Protein AF-A0A672K4U8-F1 (afdb_monomer_lite)

Sequence (80 aa):
VLVGKDREGFFTNGLTLGSKKCSVIRDSLLVDNDWTMDIRTKSQGGEATYNITVGKAAKGTSPFLFHHKYLLLVKLPFFF

pLDDT: mean 70.68, std 20.18, range [26.86, 91.5]

InterPro domains:
  IPR005454 Profilin1/2/3, vertebrate [PR01639] (4-18)
  IPR005454 Profilin1/2/3, vertebrate [PR01639] (21-34)
  IPR005454 Profilin1/2/3, vertebrate [PR01639] (37-46)
  IPR036140 Profilin superfamily [SSF55770] (2-58)

Organism: Sinocyclocheilus grahami (NCBI:txid75366)

Structure (mmCIF, N/CA/C/O backbone):
data_AF-A0A672K4U8-F1
#
_entry.id   AF-A0A672K4U8-F1
#
loop_
_atom_site.group_PDB
_atom_site.id
_atom_site.type_symbol
_atom_site.label_atom_id
_atom_site.label_alt_id
_atom_site.label_comp_id
_atom_site.label_asym_id
_atom_site.label_entity_id
_atom_site.label_seq_id
_atom_site.pdbx_PDB_ins_code
_atom_site.Cartn_x
_atom_site.Cartn_y
_atom_site.Cartn_z
_atom_site.occupancy
_atom_site.B_iso_or_equiv
_atom_site.auth_seq_id
_atom_site.auth_comp_id
_atom_site.auth_asym_id
_atom_site.auth_atom_id
_atom_site.pdbx_PDB_model_num
ATOM 1 N N . VAL A 1 1 ? 5.903 -2.053 8.093 1.00 56.22 1 VAL A N 1
ATOM 2 C CA . VAL A 1 1 ? 7.145 -1.777 7.330 1.00 56.22 1 VAL A CA 1
ATOM 3 C C . VAL A 1 1 ? 6.793 -1.785 5.848 1.00 56.22 1 VAL A C 1
ATOM 5 O O . VAL A 1 1 ? 6.422 -2.837 5.359 1.00 56.22 1 VAL A O 1
ATOM 8 N N . LEU A 1 2 ? 6.873 -0.645 5.149 1.00 61.41 2 LEU A N 1
ATOM 9 C CA . LEU A 1 2 ? 6.610 -0.538 3.693 1.00 61.41 2 LEU A CA 1
ATOM 10 C C . LEU A 1 2 ? 7.709 -1.175 2.814 1.00 61.41 2 LEU A C 1
ATOM 12 O O . LEU A 1 2 ? 7.638 -1.158 1.594 1.00 61.41 2 LEU A O 1
ATOM 16 N N . VAL A 1 3 ? 8.749 -1.708 3.456 1.00 62.12 3 VAL A N 1
ATOM 17 C CA . VAL A 1 3 ? 9.979 -2.245 2.852 1.00 62.12 3 VAL A CA 1
ATOM 18 C C . VAL A 1 3 ? 10.142 -3.741 3.143 1.00 62.12 3 VAL A C 1
ATOM 20 O O . VAL A 1 3 ? 11.258 -4.254 3.181 1.00 62.12 3 VAL A O 1
ATOM 23 N N . GLY A 1 4 ? 9.042 -4.427 3.467 1.00 65.81 4 GLY A N 1
ATOM 24 C CA . GLY A 1 4 ? 9.072 -5.860 3.758 1.00 65.81 4 GLY A CA 1
ATOM 25 C C . GLY A 1 4 ? 9.602 -6.648 2.559 1.00 65.81 4 GLY A C 1
ATOM 26 O O . GLY A 1 4 ? 9.373 -6.259 1.416 1.00 65.81 4 GLY A O 1
ATOM 27 N N . LYS A 1 5 ? 10.330 -7.740 2.826 1.00 65.88 5 LYS A N 1
ATOM 28 C CA . LYS A 1 5 ? 10.823 -8.644 1.772 1.00 65.88 5 LYS A CA 1
ATOM 29 C C . LYS A 1 5 ? 9.681 -9.390 1.078 1.00 65.88 5 LYS A C 1
ATOM 31 O O . LYS A 1 5 ? 9.784 -9.679 -0.106 1.00 65.88 5 LYS A O 1
ATOM 36 N N . ASP A 1 6 ? 8.612 -9.675 1.815 1.00 76.50 6 ASP A N 1
ATOM 37 C CA . ASP A 1 6 ? 7.411 -10.320 1.295 1.00 76.50 6 ASP A CA 1
ATOM 38 C C . ASP A 1 6 ? 6.435 -9.263 0.765 1.00 76.50 6 ASP A C 1
ATOM 40 O O . ASP A 1 6 ? 5.688 -8.641 1.523 1.00 76.50 6 ASP A O 1
ATOM 44 N N . ARG A 1 7 ? 6.519 -9.011 -0.544 1.00 77.75 7 ARG A N 1
ATOM 45 C CA . ARG A 1 7 ? 5.679 -8.025 -1.240 1.00 77.75 7 ARG A CA 1
ATOM 46 C C . ARG A 1 7 ? 4.335 -8.611 -1.662 1.00 77.75 7 ARG A C 1
ATOM 48 O O . ARG A 1 7 ? 3.351 -7.881 -1.736 1.00 77.75 7 ARG A O 1
ATOM 55 N N . GLU A 1 8 ? 4.275 -9.921 -1.889 1.00 80.06 8 GLU A N 1
ATOM 56 C CA . GLU A 1 8 ? 3.035 -10.616 -2.244 1.00 80.06 8 GLU A CA 1
ATOM 57 C C . GLU A 1 8 ? 2.091 -10.713 -1.042 1.00 80.06 8 GLU A C 1
ATOM 59 O O . GLU A 1 8 ? 0.889 -10.468 -1.166 1.00 80.06 8 GLU A O 1
ATOM 64 N N . GLY A 1 9 ? 2.644 -10.938 0.155 1.00 80.38 9 GLY A N 1
ATOM 65 C CA . GLY A 1 9 ? 1.893 -10.949 1.407 1.00 80.38 9 GLY A CA 1
ATOM 66 C C . GLY A 1 9 ? 1.160 -9.639 1.717 1.00 80.38 9 GLY A C 1
ATOM 67 O O . GLY A 1 9 ? 0.199 -9.645 2.490 1.00 80.38 9 GLY A O 1
ATOM 68 N N . PHE A 1 10 ? 1.542 -8.513 1.102 1.00 81.88 10 PHE A N 1
ATOM 69 C CA . PHE A 1 10 ? 0.828 -7.245 1.269 1.00 81.88 10 PHE A CA 1
ATOM 70 C C . PHE A 1 10 ? -0.525 -7.201 0.557 1.00 81.88 10 PHE A C 1
ATOM 72 O O . PHE A 1 10 ? -1.418 -6.485 1.016 1.00 81.88 10 PHE A O 1
ATOM 79 N N . PHE A 1 11 ? -0.714 -7.960 -0.523 1.00 81.62 11 PHE A N 1
ATOM 80 C CA . PHE A 1 11 ? -2.004 -8.016 -1.215 1.00 81.62 11 PHE A CA 1
ATOM 81 C C . PHE A 1 11 ? -3.033 -8.813 -0.409 1.00 81.62 11 PHE A C 1
ATOM 83 O O . PHE A 1 11 ? -4.195 -8.417 -0.327 1.00 81.62 11 PHE A O 1
ATOM 90 N N . THR A 1 12 ? -2.600 -9.893 0.246 1.00 83.50 12 THR A N 1
ATOM 91 C CA . THR A 1 12 ? -3.475 -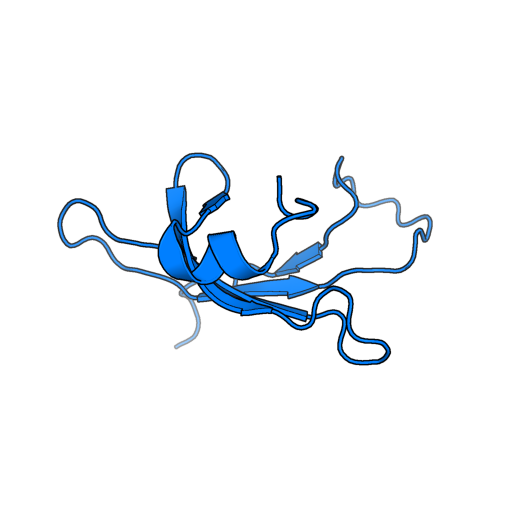10.773 1.032 1.00 83.50 12 THR A CA 1
ATOM 92 C C . THR A 1 12 ? -3.711 -10.242 2.444 1.00 83.50 12 THR A C 1
ATOM 94 O O . THR A 1 12 ? 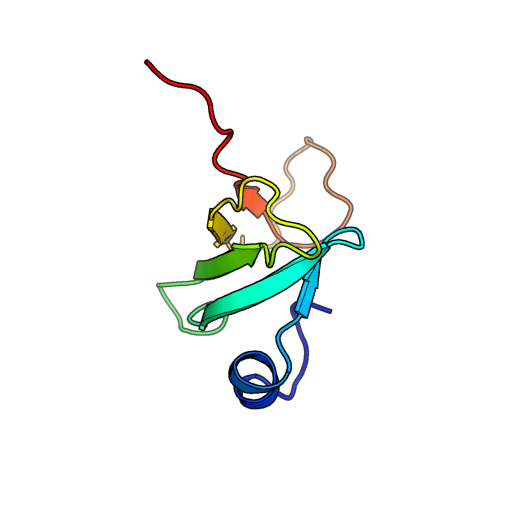-4.856 -10.094 2.874 1.00 83.50 12 THR A O 1
ATOM 97 N N . ASN A 1 13 ? -2.647 -9.881 3.163 1.00 83.94 13 ASN A N 1
ATOM 98 C CA . ASN A 1 13 ? -2.744 -9.461 4.563 1.00 83.94 13 ASN A CA 1
ATOM 99 C C . ASN A 1 13 ? -2.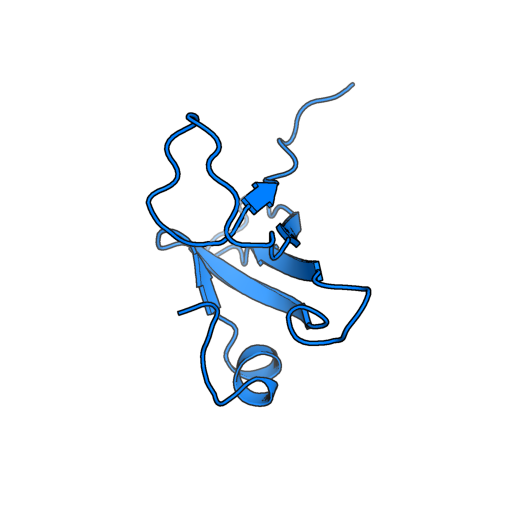987 -7.952 4.721 1.00 83.94 13 ASN A C 1
ATOM 101 O O . ASN A 1 13 ? -3.445 -7.489 5.771 1.00 83.94 13 ASN A O 1
ATOM 105 N N . GLY A 1 14 ? -2.734 -7.167 3.672 1.00 84.44 14 GLY A N 1
ATOM 106 C CA . GLY A 1 14 ? -2.713 -5.713 3.762 1.00 84.44 14 GLY A CA 1
ATOM 107 C C . GLY A 1 14 ? -1.518 -5.204 4.569 1.00 84.44 14 GLY A C 1
ATOM 108 O O . GLY A 1 14 ? -0.561 -5.920 4.859 1.00 84.44 14 GLY A O 1
ATOM 109 N N . LEU A 1 15 ? -1.578 -3.931 4.943 1.00 85.69 15 LEU A N 1
ATOM 110 C CA . LEU A 1 15 ? -0.560 -3.288 5.770 1.00 85.69 15 LEU A CA 1
ATOM 111 C C . LEU A 1 15 ? -1.191 -2.253 6.694 1.00 85.69 15 LEU A C 1
ATOM 113 O O . LEU A 1 15 ? -2.360 -1.903 6.545 1.00 85.69 15 LEU A O 1
ATOM 117 N N . THR A 1 16 ? -0.408 -1.738 7.636 1.00 85.50 16 THR A N 1
ATOM 118 C CA . THR A 1 16 ? -0.854 -0.689 8.558 1.00 85.50 16 THR A CA 1
ATOM 119 C C . THR A 1 16 ? 0.010 0.557 8.393 1.00 85.50 16 THR A C 1
ATOM 121 O O . THR A 1 16 ? 1.236 0.478 8.508 1.00 85.50 16 THR A O 1
ATOM 124 N N . LEU A 1 17 ? -0.626 1.706 8.158 1.00 81.19 17 LEU A N 1
ATOM 125 C CA . LEU A 1 17 ? 0.002 3.032 8.135 1.00 81.19 17 LEU A CA 1
ATOM 126 C C . LEU A 1 17 ? -0.534 3.858 9.300 1.00 81.19 17 LEU A C 1
ATOM 128 O O . LEU A 1 17 ? -1.735 4.092 9.370 1.00 81.19 17 LEU A O 1
ATOM 132 N N . GLY A 1 18 ? 0.334 4.281 10.226 1.00 77.50 18 GLY A N 1
ATOM 133 C CA . GLY A 1 18 ? -0.075 5.125 11.360 1.00 77.50 18 GLY A CA 1
ATOM 134 C C . GLY A 1 18 ? -1.277 4.562 12.135 1.00 77.50 18 GLY A C 1
ATOM 135 O O . GLY A 1 18 ? -2.234 5.282 12.401 1.00 77.50 18 GLY A O 1
ATOM 136 N N . SER A 1 19 ? -1.270 3.253 12.412 1.00 80.25 19 SER A N 1
ATOM 137 C CA . SER A 1 19 ? -2.362 2.514 13.078 1.00 80.25 19 SER A CA 1
ATOM 138 C C . SER A 1 19 ? -3.671 2.366 12.285 1.00 80.25 19 SER A C 1
ATOM 140 O O . SER A 1 19 ? -4.640 1.812 12.803 1.00 80.25 19 SER A O 1
ATOM 142 N N . LYS A 1 20 ? -3.723 2.789 11.017 1.00 83.94 20 LYS A N 1
ATOM 143 C CA . LYS A 1 20 ? -4.846 2.517 10.108 1.00 83.94 20 LYS A CA 1
ATOM 144 C C . LYS A 1 20 ? -4.548 1.297 9.248 1.00 83.94 20 LYS A C 1
ATOM 146 O O . LYS A 1 20 ? -3.489 1.218 8.629 1.00 83.94 20 LYS A O 1
ATOM 151 N N . LYS A 1 21 ? -5.488 0.347 9.213 1.00 88.94 21 LYS A N 1
ATOM 152 C CA . LYS A 1 21 ? -5.418 -0.803 8.305 1.00 88.94 21 LYS A CA 1
ATOM 153 C C . LYS A 1 21 ? -5.597 -0.318 6.875 1.00 88.94 21 LYS A C 1
ATOM 155 O O . LYS A 1 21 ? -6.424 0.548 6.604 1.00 88.94 21 LYS A O 1
ATOM 160 N N . CYS A 1 22 ? -4.858 -0.920 5.964 1.00 89.31 22 CYS A N 1
ATOM 161 C CA . CYS A 1 22 ? -4.846 -0.563 4.564 1.00 89.31 22 CYS A CA 1
ATOM 162 C C . CYS A 1 22 ? -4.780 -1.817 3.685 1.00 89.31 22 CYS A C 1
ATOM 164 O O . CYS A 1 22 ? -4.250 -2.852 4.090 1.00 89.31 22 CYS A O 1
ATOM 166 N N . SER A 1 23 ? -5.318 -1.724 2.474 1.00 90.00 23 SER A N 1
ATOM 167 C CA . SER A 1 23 ? -5.112 -2.686 1.387 1.00 90.00 23 SER A CA 1
ATOM 168 C C . SER A 1 23 ? -4.209 -2.074 0.332 1.00 90.00 23 SER A C 1
ATOM 170 O O . SER A 1 23 ? -4.413 -0.923 -0.058 1.00 90.00 23 SER A O 1
ATOM 172 N N . VAL A 1 24 ? -3.246 -2.853 -0.151 1.00 89.69 24 VAL A N 1
ATOM 173 C CA . VAL A 1 24 ? -2.462 -2.487 -1.331 1.00 89.69 24 VAL A CA 1
ATOM 174 C C . VAL A 1 24 ? -3.326 -2.679 -2.573 1.00 89.69 24 VAL A C 1
ATOM 176 O O . VAL A 1 24 ? -3.989 -3.702 -2.712 1.00 89.69 24 VAL A O 1
ATOM 179 N N . ILE A 1 25 ? -3.336 -1.675 -3.447 1.00 91.50 25 ILE A N 1
ATOM 180 C CA . ILE A 1 25 ? -3.988 -1.718 -4.761 1.00 91.50 25 ILE A CA 1
ATOM 181 C C . ILE A 1 25 ? -2.950 -2.058 -5.831 1.00 91.50 25 ILE A C 1
ATOM 183 O O . ILE A 1 25 ? -3.188 -2.914 -6.677 1.00 91.50 25 ILE A O 1
ATOM 187 N N . ARG A 1 26 ? -1.788 -1.397 -5.787 1.00 89.00 26 ARG A N 1
ATOM 188 C CA . ARG A 1 26 ? -0.671 -1.613 -6.713 1.00 89.00 26 ARG A CA 1
ATOM 189 C C . ARG A 1 26 ? 0.642 -1.457 -5.966 1.00 89.00 26 ARG A C 1
ATOM 191 O O . ARG A 1 26 ? 0.769 -0.538 -5.160 1.00 89.00 26 ARG A O 1
ATOM 198 N N . ASP A 1 27 ? 1.619 -2.303 -6.271 1.00 87.50 27 ASP A N 1
ATOM 199 C CA . ASP A 1 27 ? 2.964 -2.186 -5.715 1.00 87.50 27 ASP A CA 1
ATOM 200 C C . ASP A 1 27 ? 4.051 -2.179 -6.797 1.00 87.50 27 ASP A C 1
ATOM 202 O O . ASP A 1 27 ? 4.597 -3.219 -7.168 1.00 87.50 27 ASP A O 1
ATOM 206 N N . SER A 1 28 ? 4.443 -0.978 -7.213 1.00 87.19 28 SER A N 1
ATOM 207 C CA . SER A 1 28 ? 5.573 -0.730 -8.109 1.00 87.19 28 SER A CA 1
ATOM 208 C C . SER A 1 28 ? 6.741 -0.026 -7.402 1.00 87.19 28 SER A C 1
ATOM 210 O O . SER A 1 28 ? 7.630 0.527 -8.045 1.00 87.19 28 SER A O 1
ATOM 212 N N . LEU A 1 29 ? 6.790 -0.046 -6.062 1.00 82.12 29 LEU A N 1
ATOM 213 C CA . LEU A 1 29 ? 7.734 0.775 -5.284 1.00 82.12 29 LEU A CA 1
ATOM 214 C C . LEU A 1 29 ? 9.210 0.427 -5.550 1.00 82.12 29 LEU A C 1
ATOM 216 O O . LEU A 1 29 ? 10.102 1.262 -5.379 1.00 82.12 29 LEU A O 1
ATOM 220 N N . LEU A 1 30 ? 9.469 -0.8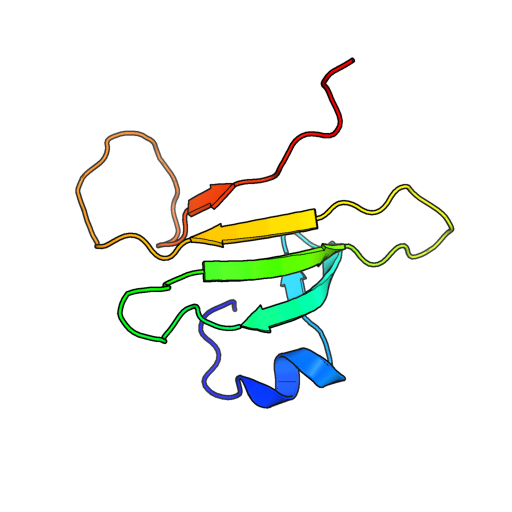28 -5.922 1.00 81.56 30 LEU A N 1
ATOM 221 C CA . LEU A 1 30 ? 10.790 -1.354 -6.269 1.00 81.56 30 LEU A CA 1
ATOM 222 C C . LEU A 1 30 ? 10.955 -1.610 -7.772 1.00 81.56 30 LEU A C 1
ATOM 224 O O . LEU A 1 30 ? 11.993 -2.125 -8.171 1.00 81.56 30 LEU A O 1
ATOM 228 N N . VAL A 1 31 ? 9.955 -1.263 -8.586 1.00 84.00 31 VAL A N 1
ATOM 229 C CA . VAL A 1 31 ? 10.065 -1.301 -10.044 1.00 84.00 31 VAL A CA 1
ATOM 230 C C . VAL A 1 31 ? 10.763 -0.022 -10.482 1.00 84.00 31 VAL A C 1
ATOM 232 O O . VAL A 1 31 ? 10.349 1.080 -10.105 1.00 84.00 31 VAL A O 1
ATOM 235 N N . ASP A 1 32 ? 11.844 -0.170 -11.241 1.00 79.69 32 ASP A N 1
ATOM 236 C CA . ASP A 1 32 ? 12.582 0.968 -11.777 1.00 79.69 32 ASP A CA 1
ATOM 237 C C . ASP A 1 32 ? 11.677 1.835 -12.663 1.00 79.69 32 ASP A C 1
ATOM 239 O O . ASP A 1 32 ? 10.839 1.325 -13.403 1.00 79.69 32 ASP A O 1
ATOM 243 N N . ASN A 1 33 ? 11.845 3.157 -12.565 1.00 78.00 33 ASN A N 1
ATOM 244 C CA . ASN A 1 33 ? 11.060 4.198 -13.246 1.00 78.00 33 ASN A CA 1
ATOM 245 C C . ASN A 1 33 ? 9.589 4.373 -12.821 1.00 78.00 33 ASN A C 1
ATOM 247 O O . ASN A 1 33 ? 8.977 5.344 -13.257 1.00 78.00 33 ASN A O 1
ATOM 251 N N . ASP A 1 34 ? 9.027 3.510 -11.970 1.00 81.44 34 ASP A N 1
ATOM 252 C CA . ASP A 1 34 ? 7.682 3.715 -11.410 1.00 81.44 34 ASP A CA 1
ATOM 253 C C . ASP A 1 34 ? 7.787 4.250 -9.973 1.00 81.44 34 ASP A C 1
ATOM 255 O O . ASP A 1 34 ? 7.365 5.366 -9.681 1.00 81.44 34 ASP A O 1
ATOM 259 N N . TRP A 1 35 ? 8.447 3.503 -9.077 1.00 84.38 35 TRP A N 1
ATOM 260 C CA . TRP A 1 35 ? 8.692 3.903 -7.680 1.00 84.38 35 TRP A CA 1
ATOM 261 C C . TRP A 1 35 ? 7.436 4.322 -6.900 1.00 84.38 35 TRP A C 1
ATOM 263 O O . TRP A 1 35 ? 7.544 5.000 -5.871 1.00 84.38 35 TRP A O 1
ATOM 273 N N . THR A 1 36 ? 6.256 3.890 -7.349 1.00 85.81 36 THR A N 1
ATOM 274 C CA . THR A 1 36 ? 4.978 4.183 -6.704 1.00 85.81 36 THR A CA 1
ATOM 275 C C . THR A 1 36 ? 4.337 2.944 -6.088 1.00 85.81 36 THR A C 1
ATOM 277 O O . THR A 1 36 ? 4.520 1.813 -6.531 1.00 85.81 36 THR A O 1
ATOM 280 N N . MET A 1 37 ? 3.556 3.146 -5.037 1.00 87.69 37 MET A N 1
ATOM 281 C CA . MET A 1 37 ? 2.660 2.138 -4.482 1.00 87.69 37 MET A CA 1
ATOM 282 C C . MET A 1 37 ? 1.348 2.814 -4.110 1.00 87.69 37 MET A C 1
ATOM 284 O O . MET A 1 37 ? 1.345 3.800 -3.377 1.00 87.69 37 MET A O 1
ATOM 288 N N . ASP A 1 38 ? 0.239 2.263 -4.589 1.00 88.50 38 ASP A N 1
ATOM 289 C CA . ASP A 1 38 ? -1.097 2.763 -4.283 1.00 88.50 38 ASP A CA 1
ATOM 290 C C . ASP A 1 38 ? -1.758 1.889 -3.227 1.00 88.50 38 ASP A C 1
ATOM 292 O O . ASP A 1 38 ? -1.771 0.657 -3.302 1.00 88.50 38 ASP A O 1
ATOM 296 N N . ILE A 1 39 ? -2.327 2.547 -2.227 1.00 90.06 39 ILE A N 1
ATOM 297 C CA . ILE A 1 39 ? -2.879 1.943 -1.025 1.00 90.06 39 ILE A CA 1
ATOM 298 C C . ILE A 1 39 ? -4.230 2.600 -0.742 1.00 90.06 39 ILE A C 1
ATOM 300 O O . ILE A 1 39 ? -4.403 3.798 -0.943 1.00 90.06 39 ILE A O 1
ATOM 304 N N . ARG A 1 40 ? -5.192 1.845 -0.213 1.00 90.19 40 ARG A N 1
ATOM 305 C CA . ARG A 1 40 ? -6.449 2.399 0.306 1.00 90.19 40 ARG A CA 1
ATOM 306 C C . ARG A 1 40 ? -6.635 2.042 1.767 1.00 90.19 40 ARG A C 1
ATOM 308 O O . ARG A 1 40 ? -6.338 0.921 2.180 1.00 90.19 40 ARG A O 1
ATOM 315 N N . THR A 1 41 ? -7.111 2.992 2.566 1.00 90.50 41 THR A N 1
ATOM 316 C CA . THR A 1 41 ? -7.467 2.710 3.959 1.00 90.50 41 THR A CA 1
ATOM 317 C C . THR A 1 41 ? -8.676 1.781 4.020 1.00 90.50 41 THR A C 1
ATOM 319 O O . THR A 1 41 ? -9.606 1.886 3.224 1.00 90.50 41 THR A O 1
ATOM 322 N N . LYS A 1 42 ? -8.649 0.838 4.960 1.00 89.19 42 LYS A N 1
ATOM 323 C CA . LYS A 1 42 ? -9.781 -0.025 5.285 1.00 89.19 42 LYS A CA 1
ATOM 324 C C . LYS A 1 42 ? -10.571 0.639 6.400 1.00 89.19 42 LYS A C 1
ATOM 326 O O . LYS A 1 42 ? -9.990 1.011 7.421 1.00 89.19 42 LYS A O 1
ATOM 331 N N . SER A 1 43 ? -11.875 0.750 6.192 1.00 86.50 43 SER A N 1
ATOM 332 C CA . SER A 1 43 ? -12.798 1.167 7.236 1.00 86.50 43 SER A CA 1
ATOM 333 C C . SER A 1 43 ? -13.039 0.012 8.212 1.00 86.50 43 SER A C 1
ATOM 335 O O . SER A 1 43 ? -13.104 -1.146 7.795 1.00 86.50 43 SER A O 1
ATOM 337 N N . GLN A 1 44 ? -13.129 0.315 9.506 1.00 79.50 44 GLN A N 1
ATOM 338 C CA . GLN A 1 44 ? -13.522 -0.641 10.545 1.00 79.50 44 GLN A CA 1
ATOM 339 C C . GLN A 1 44 ? -15.000 -0.518 10.946 1.00 79.50 44 GLN A C 1
ATOM 341 O O . GLN A 1 44 ? -15.532 -1.463 11.521 1.00 79.50 44 GLN A O 1
ATOM 346 N N . GLY A 1 45 ? -15.667 0.598 10.638 1.00 83.25 45 GLY A N 1
ATOM 347 C CA . GLY A 1 45 ? -17.035 0.881 11.085 1.00 83.25 45 GLY A CA 1
ATOM 348 C C . GLY A 1 45 ? -17.838 1.814 10.174 1.00 83.25 45 GLY A C 1
ATOM 349 O O . GLY A 1 45 ? -18.698 2.539 10.658 1.00 83.25 45 GLY A O 1
ATOM 350 N N . GLY A 1 46 ? -17.560 1.822 8.869 1.00 83.94 46 GLY A N 1
ATOM 351 C CA . GLY A 1 46 ? -18.245 2.653 7.870 1.00 83.94 46 GLY A CA 1
ATOM 352 C C . GLY A 1 46 ? -17.654 4.052 7.655 1.00 83.94 46 GLY A C 1
ATOM 353 O O . GLY A 1 46 ? -18.228 4.845 6.913 1.00 83.94 46 GLY A O 1
ATOM 354 N N . GLU A 1 47 ? -16.518 4.382 8.274 1.00 86.88 47 GLU A N 1
ATOM 355 C CA . GLU A 1 47 ? -15.826 5.650 8.054 1.00 86.88 47 GLU A CA 1
ATOM 356 C C . GLU A 1 47 ? -15.334 5.822 6.608 1.00 86.88 47 GLU A C 1
ATOM 358 O O . GLU A 1 47 ? -15.060 4.858 5.884 1.00 86.88 47 GLU A O 1
ATOM 363 N N . ALA A 1 48 ? -15.175 7.080 6.191 1.00 85.12 48 ALA A N 1
ATOM 364 C CA . ALA A 1 48 ? -14.649 7.395 4.873 1.00 85.12 48 ALA A CA 1
ATOM 365 C C . ALA A 1 48 ? -13.264 6.764 4.679 1.00 85.12 48 ALA A C 1
ATOM 367 O O . ALA A 1 48 ? -12.375 6.861 5.527 1.00 85.12 48 ALA A O 1
ATOM 368 N N . THR A 1 49 ? -13.083 6.130 3.525 1.00 86.56 49 THR A N 1
ATOM 369 C CA . THR A 1 49 ? -11.808 5.544 3.119 1.00 86.56 49 THR A CA 1
ATOM 370 C C . THR A 1 49 ? -11.154 6.418 2.061 1.00 86.56 49 THR A C 1
ATOM 372 O O . THR A 1 49 ? -11.823 6.981 1.192 1.00 86.56 49 THR A O 1
ATOM 375 N N . TYR A 1 50 ? -9.833 6.531 2.126 1.00 85.81 50 TYR A N 1
ATOM 376 C CA . TYR A 1 50 ? -9.045 7.409 1.266 1.00 85.81 50 TYR A CA 1
ATOM 377 C C . TYR A 1 50 ? -7.921 6.626 0.603 1.00 85.81 50 TYR A C 1
ATOM 379 O O . TYR A 1 50 ? -7.401 5.648 1.150 1.00 85.81 50 TYR A O 1
ATOM 387 N N . ASN A 1 51 ? -7.571 7.073 -0.600 1.00 88.31 51 ASN A N 1
ATOM 388 C CA . ASN A 1 51 ? -6.449 6.542 -1.354 1.00 88.31 51 ASN A CA 1
ATOM 389 C C . ASN A 1 51 ? -5.167 7.268 -0.941 1.00 88.31 51 ASN A C 1
ATOM 391 O O . ASN A 1 51 ? -5.165 8.471 -0.682 1.00 88.31 51 ASN A O 1
ATOM 395 N N . ILE A 1 52 ? -4.083 6.515 -0.881 1.00 86.38 52 ILE A N 1
ATOM 396 C CA . ILE A 1 52 ? -2.759 6.945 -0.466 1.00 86.38 52 ILE A CA 1
ATOM 397 C C . ILE A 1 52 ? -1.791 6.454 -1.534 1.00 86.38 52 ILE A C 1
ATOM 399 O O . ILE A 1 52 ? -1.716 5.252 -1.781 1.00 86.38 52 ILE A O 1
ATOM 403 N N . THR A 1 53 ? -1.027 7.371 -2.118 1.00 86.31 53 THR A N 1
ATOM 404 C CA . THR A 1 53 ? 0.064 7.027 -3.030 1.00 86.31 53 THR A CA 1
ATOM 405 C C . THR A 1 53 ? 1.383 7.238 -2.299 1.00 86.31 53 THR A C 1
ATOM 407 O O . THR A 1 53 ? 1.658 8.308 -1.749 1.00 86.31 53 THR A O 1
ATOM 410 N N . VAL A 1 54 ? 2.199 6.192 -2.259 1.00 84.88 54 VAL A N 1
ATOM 411 C CA . VAL A 1 54 ? 3.540 6.197 -1.680 1.00 84.88 54 VAL A CA 1
ATOM 412 C C . VAL A 1 54 ? 4.544 6.304 -2.815 1.00 84.88 54 VAL A C 1
ATOM 414 O O . VAL A 1 54 ? 4.580 5.435 -3.680 1.00 84.88 54 VAL A O 1
ATOM 417 N N . GLY A 1 55 ? 5.378 7.340 -2.785 1.00 84.88 55 GLY A N 1
ATOM 418 C CA . GLY A 1 55 ? 6.513 7.488 -3.692 1.00 84.88 55 GLY A CA 1
ATOM 419 C C . GLY A 1 55 ? 7.831 7.181 -2.984 1.00 84.88 55 GLY A C 1
ATOM 420 O O . GLY A 1 55 ? 8.091 7.677 -1.880 1.00 84.88 55 GLY A O 1
ATOM 421 N N . LYS A 1 56 ? 8.695 6.387 -3.618 1.00 78.44 56 LYS A N 1
ATOM 422 C CA . LYS A 1 56 ? 10.086 6.215 -3.188 1.00 78.44 56 LYS A CA 1
ATOM 423 C C . LYS A 1 56 ? 10.938 7.309 -3.830 1.00 78.44 56 LYS A C 1
ATOM 425 O O . LYS A 1 56 ? 11.170 7.301 -5.032 1.00 78.44 56 LYS A O 1
ATOM 430 N N . ALA A 1 57 ? 11.433 8.236 -3.016 1.00 69.06 57 ALA A N 1
ATOM 431 C CA . ALA A 1 57 ? 12.411 9.223 -3.460 1.00 69.06 57 ALA A CA 1
ATOM 432 C C . ALA A 1 57 ? 13.837 8.659 -3.345 1.00 69.06 57 ALA A C 1
ATOM 434 O O . ALA A 1 57 ? 14.145 7.886 -2.428 1.00 69.06 57 ALA A O 1
ATOM 435 N N . ALA A 1 58 ? 14.731 9.080 -4.246 1.00 62.09 58 ALA A N 1
ATOM 436 C CA . ALA A 1 58 ? 16.166 8.938 -4.020 1.00 62.09 58 ALA A CA 1
ATOM 437 C C . ALA A 1 58 ? 16.534 9.651 -2.708 1.00 62.09 58 ALA A C 1
ATOM 439 O O . ALA A 1 58 ? 15.889 10.624 -2.317 1.00 62.09 58 ALA A O 1
ATOM 440 N N . LYS A 1 59 ? 17.550 9.155 -1.995 1.00 52.34 59 LYS A N 1
ATOM 441 C CA . LYS A 1 59 ? 17.997 9.711 -0.710 1.00 52.34 59 LYS A CA 1
ATOM 442 C C . LYS A 1 59 ? 18.642 11.091 -0.944 1.00 52.34 59 LYS A C 1
ATOM 444 O O . LYS A 1 59 ? 19.859 11.200 -0.985 1.00 52.34 59 LYS A O 1
ATOM 449 N N . GLY A 1 60 ? 17.819 12.114 -1.158 1.00 42.22 60 GLY A N 1
ATOM 450 C CA . GLY A 1 60 ? 18.206 13.499 -1.393 1.00 42.22 60 GLY A CA 1
ATOM 451 C C . GLY A 1 60 ? 17.900 14.349 -0.166 1.00 42.22 60 GLY A C 1
ATOM 452 O O . GLY A 1 60 ? 16.817 14.272 0.406 1.00 42.22 60 GLY A O 1
ATOM 453 N N . THR A 1 61 ? 18.883 15.131 0.258 1.00 33.88 61 THR A N 1
ATOM 454 C CA . THR A 1 61 ? 18.825 16.118 1.340 1.00 33.88 61 THR A CA 1
ATOM 455 C C . THR A 1 61 ? 17.784 17.206 1.054 1.00 33.88 61 THR A C 1
ATOM 45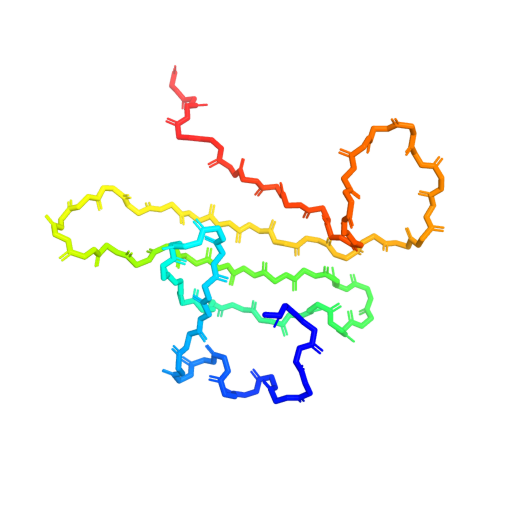7 O O . THR A 1 61 ? 18.112 18.248 0.497 1.00 33.88 61 THR A O 1
ATOM 460 N N . SER A 1 62 ? 16.527 16.984 1.437 1.00 35.06 62 SER A N 1
ATOM 461 C CA . SER A 1 62 ? 15.518 18.041 1.559 1.00 35.06 62 SER A CA 1
ATOM 462 C C . SER A 1 62 ? 15.329 18.403 3.040 1.00 35.06 62 SER A C 1
ATOM 464 O O . SER A 1 62 ? 15.152 17.491 3.849 1.00 35.06 62 SER A O 1
ATOM 466 N N . PRO A 1 63 ? 15.320 19.695 3.421 1.00 35.78 63 PRO A N 1
ATOM 467 C CA . PRO A 1 63 ? 15.220 20.128 4.820 1.00 35.78 63 PRO A CA 1
ATOM 468 C C . PRO A 1 63 ? 13.824 19.921 5.437 1.00 35.78 63 PRO A C 1
ATOM 470 O O . PRO A 1 63 ? 13.634 20.158 6.628 1.00 35.78 63 PRO A O 1
ATOM 473 N N . PHE A 1 64 ? 12.845 19.452 4.658 1.00 34.12 64 PHE A N 1
ATOM 474 C CA . PHE A 1 64 ? 11.529 19.088 5.170 1.00 34.12 64 PHE A CA 1
ATOM 475 C C . PHE A 1 64 ? 11.556 17.676 5.756 1.00 34.12 64 PHE A C 1
ATOM 477 O O . PHE A 1 64 ? 11.489 16.661 5.067 1.00 34.12 64 PHE A O 1
ATOM 484 N N . LEU A 1 65 ? 11.704 17.678 7.075 1.00 39.00 65 LEU A N 1
ATOM 485 C CA . LEU A 1 65 ? 11.618 16.585 8.027 1.00 39.00 65 LEU A CA 1
ATOM 486 C C . LEU A 1 65 ? 10.537 15.540 7.675 1.00 39.00 65 LEU A C 1
ATOM 488 O O . LEU A 1 65 ? 9.372 15.697 8.022 1.00 39.00 65 LEU A O 1
ATOM 492 N N . PHE A 1 66 ? 10.942 14.414 7.088 1.00 35.94 66 PHE A N 1
ATOM 493 C CA . PHE A 1 66 ? 10.232 13.144 7.244 1.00 35.94 66 PHE A CA 1
ATOM 494 C C . PHE A 1 66 ? 11.241 12.073 7.644 1.00 35.94 66 PHE A C 1
ATOM 496 O O . PHE A 1 66 ? 12.119 11.679 6.881 1.00 35.94 66 PHE A O 1
ATOM 503 N N . HIS A 1 67 ? 11.120 11.605 8.883 1.00 33.19 67 HIS A N 1
ATOM 504 C CA . HIS A 1 67 ? 12.070 10.704 9.538 1.00 33.19 67 HIS A CA 1
ATOM 505 C C . HIS A 1 67 ? 12.088 9.269 8.961 1.00 33.19 67 HIS A C 1
ATOM 507 O O . HIS A 1 67 ? 12.713 8.371 9.519 1.00 33.19 67 HIS A O 1
ATOM 513 N N . HIS A 1 68 ? 11.437 9.022 7.823 1.00 39.72 68 HIS A N 1
ATOM 514 C CA . HIS A 1 68 ? 11.532 7.769 7.088 1.00 39.72 68 HIS A CA 1
ATOM 515 C C . HIS A 1 68 ? 11.492 8.031 5.581 1.00 39.72 68 HIS A C 1
ATOM 517 O O . HIS A 1 68 ? 10.732 8.864 5.112 1.00 39.72 68 HIS A O 1
ATOM 523 N N . LYS A 1 69 ? 12.323 7.275 4.857 1.00 49.50 69 LYS A N 1
ATOM 524 C CA . LYS A 1 69 ? 12.689 7.300 3.424 1.00 49.50 69 LYS A CA 1
ATOM 525 C C . LYS A 1 69 ? 11.550 7.305 2.366 1.00 49.50 69 LYS A C 1
ATOM 527 O O . LYS A 1 69 ? 11.802 6.908 1.232 1.00 49.50 69 LYS A O 1
ATOM 532 N N . TYR A 1 70 ? 10.322 7.697 2.694 1.00 50.53 70 TYR A N 1
ATOM 533 C CA . TYR A 1 70 ? 9.147 7.586 1.827 1.00 50.53 70 TYR A CA 1
ATOM 534 C C . TYR A 1 70 ? 8.356 8.891 1.830 1.00 50.53 70 TYR A C 1
ATOM 536 O O . TYR A 1 70 ? 8.002 9.392 2.896 1.00 50.53 70 TYR A O 1
ATOM 544 N N . LEU A 1 71 ? 8.056 9.419 0.641 1.00 52.47 71 LEU A N 1
ATOM 545 C CA . LEU A 1 71 ? 7.135 10.539 0.499 1.00 52.47 71 LEU A CA 1
ATOM 546 C C . LEU A 1 71 ? 5.714 9.975 0.509 1.00 52.47 71 LEU A C 1
ATOM 548 O O . LEU A 1 71 ? 5.296 9.292 -0.429 1.00 52.47 71 LEU A O 1
ATOM 552 N N . LEU A 1 72 ? 4.988 10.232 1.595 1.00 54.34 72 LEU A N 1
ATOM 553 C CA . LEU A 1 72 ? 3.580 9.877 1.705 1.00 54.34 72 LEU A CA 1
ATOM 554 C C . LEU A 1 72 ? 2.741 11.045 1.182 1.00 54.34 72 LEU A C 1
ATOM 556 O O . LEU A 1 72 ? 2.456 11.990 1.916 1.00 54.34 72 LEU A O 1
ATOM 560 N N . LEU A 1 73 ? 2.341 10.984 -0.086 1.00 53.06 73 LEU A N 1
ATOM 561 C CA . LEU A 1 73 ? 1.354 11.909 -0.633 1.00 53.06 73 LEU A CA 1
ATOM 562 C C . LEU A 1 73 ? -0.036 11.399 -0.240 1.00 53.06 73 LEU A C 1
ATOM 564 O O . LEU A 1 73 ? -0.674 10.611 -0.938 1.00 53.06 73 LEU A O 1
ATOM 568 N N . VAL A 1 74 ? -0.500 11.830 0.934 1.00 49.31 74 VAL A N 1
ATOM 569 C CA . VAL A 1 74 ? -1.900 11.662 1.329 1.00 49.31 74 VAL A CA 1
ATOM 570 C C . VAL A 1 74 ? -2.708 12.656 0.503 1.00 49.31 74 VAL A C 1
ATOM 572 O O . VAL A 1 74 ? -2.635 13.863 0.732 1.00 49.31 74 VAL A O 1
ATOM 575 N N . LYS A 1 75 ? -3.466 12.167 -0.483 1.00 41.56 75 LYS A N 1
ATOM 576 C CA . LYS A 1 75 ? -4.452 12.993 -1.182 1.00 41.56 75 LYS A CA 1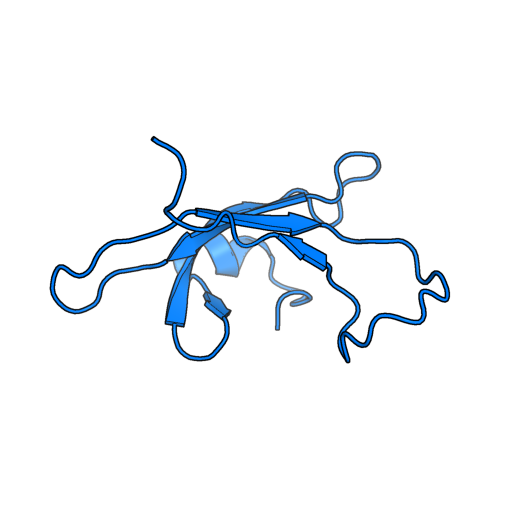
ATOM 577 C C . LYS A 1 75 ? -5.526 13.365 -0.150 1.00 41.56 75 LYS A C 1
ATOM 579 O O . LYS A 1 75 ? -6.342 12.528 0.231 1.00 41.56 75 LYS A O 1
ATOM 584 N N . LEU A 1 76 ? -5.450 14.588 0.373 1.00 32.59 76 LEU A N 1
ATOM 585 C CA . LEU A 1 76 ? -6.430 15.150 1.303 1.00 32.59 76 LEU A CA 1
ATOM 586 C C . LEU A 1 76 ? -7.834 15.121 0.666 1.00 32.59 76 LEU A C 1
ATOM 588 O O . LEU A 1 76 ? -7.949 15.344 -0.541 1.00 32.59 76 LEU A O 1
ATOM 592 N N . PRO A 1 77 ? -8.907 14.884 1.443 1.00 33.56 77 PRO A N 1
ATOM 593 C CA . PRO A 1 77 ? -10.280 14.802 0.941 1.00 33.56 77 PRO A CA 1
ATOM 594 C C . PRO A 1 77 ? -10.910 16.183 0.666 1.00 33.56 77 PRO A C 1
ATOM 596 O O . PRO A 1 77 ? -12.091 16.378 0.926 1.00 33.56 77 PRO A O 1
ATOM 599 N N . PHE A 1 78 ? -10.147 17.156 0.170 1.00 28.62 78 PHE A N 1
ATOM 600 C CA . PHE A 1 78 ? -10.650 18.504 -0.104 1.00 28.62 78 PHE A CA 1
ATOM 601 C C . PHE A 1 78 ? -10.188 18.976 -1.477 1.00 28.62 78 PHE A C 1
ATOM 603 O O . PHE A 1 78 ? -9.019 19.304 -1.633 1.00 28.62 78 PHE A O 1
ATOM 610 N N . PHE A 1 79 ? -11.107 18.974 -2.445 1.00 26.86 79 PHE A N 1
ATOM 611 C CA . PHE A 1 79 ? -11.261 20.009 -3.474 1.00 26.86 79 PHE A CA 1
ATOM 612 C C . PHE A 1 79 ? -12.617 19.794 -4.181 1.00 26.86 79 PHE A C 1
ATOM 614 O O . PHE A 1 79 ? -12.742 18.925 -5.043 1.00 26.86 79 PHE A O 1
ATOM 621 N N . PHE A 1 80 ? -13.622 20.563 -3.752 1.00 40.78 80 PHE A N 1
ATOM 622 C CA . PHE A 1 80 ? -14.674 21.157 -4.583 1.00 40.78 80 PHE A CA 1
ATOM 623 C C . PHE A 1 80 ? -14.620 22.662 -4.318 1.00 40.78 80 PHE A C 1
ATOM 625 O O . PHE A 1 80 ? -14.308 23.017 -3.155 1.00 40.78 80 PHE A O 1
#

Foldseek 3Di:
DLPDPPPVVCQVVNDDDPNFGKHWPDDCCVPPPPNKTKIKTDDPDPDDIFIKIKGQDDPDDDVPDDPDRIDIPGPDPDDD

Secondary structure (DSSP, 8-state):
-TT-S-STHHHHH-EEETTEEEEEEEE-TTSTTT-EEEEEEPPSSS----EEEEE---S---SS--SSS-EEEE--S---

Radius of gyration: 13.44 Å; chains: 1; bounding box: 37×32×26 Å